Protein AF-A0A1I1WED2-F1 (afdb_monomer)

Organism: NCBI:txid32040

Secondary structure (DSSP, 8-state):
-PPP-------HHHHHTT---EEEEEPPPPP--HHHHHH--TT-----S--TTSPEEEEEE--TTS-S-SS--EEEEEEEEEEEETTEEEEEE-----

pLDDT: mean 82.02, std 17.26, range [42.22, 97.0]

Sequence (98 aa):
MEPGETSHMVPLNHAIASQRLTVHVHLQPVSLTLAQLQSLSVGDVVTLDHCLSDPASLHLVLGARASHSTVAANQPLCTAWLGQVDGHMAVELQTGSL

Structure (mmCIF, N/CA/C/O backbone):
data_AF-A0A1I1WED2-F1
#
_entry.id   AF-A0A1I1WED2-F1
#
loop_
_atom_site.group_PDB
_atom_site.id
_atom_site.type_symbol
_atom_site.label_atom_id
_atom_site.label_alt_id
_atom_site.label_comp_id
_atom_site.label_asym_id
_atom_site.label_entity_id
_atom_site.label_seq_id
_atom_site.pdbx_PDB_ins_code
_atom_site.Cartn_x
_atom_site.Cartn_y
_atom_site.Cartn_z
_atom_site.occupancy
_atom_site.B_iso_or_equiv
_atom_site.auth_seq_id
_atom_site.auth_comp_id
_atom_site.auth_asym_id
_atom_site.auth_atom_id
_atom_site.pdbx_PDB_model_num
ATOM 1 N N . MET A 1 1 ? 52.312 -20.472 -13.982 1.00 44.25 1 MET A N 1
ATOM 2 C CA . MET A 1 1 ? 52.086 -19.103 -14.483 1.00 44.25 1 MET A CA 1
ATOM 3 C C . MET A 1 1 ? 50.588 -19.012 -14.688 1.00 44.25 1 MET A C 1
ATOM 5 O O . MET A 1 1 ? 50.100 -19.463 -15.711 1.00 44.25 1 MET A O 1
ATOM 9 N N . GLU A 1 2 ? 49.868 -18.638 -13.630 1.00 49.25 2 GLU A N 1
ATOM 10 C CA . GLU A 1 2 ? 48.399 -18.590 -13.623 1.00 49.25 2 GLU A CA 1
ATOM 11 C C . GLU A 1 2 ? 47.948 -17.432 -14.532 1.00 49.25 2 GLU A C 1
ATOM 13 O O . GLU A 1 2 ? 48.502 -16.334 -14.406 1.00 49.25 2 GLU A O 1
ATOM 18 N N . PRO A 1 3 ? 47.026 -17.647 -15.485 1.00 48.41 3 PRO A N 1
ATOM 19 C CA . PRO A 1 3 ? 46.552 -16.581 -16.355 1.00 48.41 3 PRO A CA 1
ATOM 20 C C . PRO A 1 3 ? 45.765 -15.569 -15.516 1.00 48.41 3 PRO A C 1
ATOM 22 O O . PRO A 1 3 ? 44.801 -15.924 -14.844 1.00 48.41 3 PRO A O 1
ATOM 25 N N . GLY A 1 4 ? 46.217 -14.314 -15.532 1.00 49.75 4 GLY A N 1
ATOM 26 C CA . GLY A 1 4 ? 45.589 -13.225 -14.792 1.00 49.75 4 GLY A CA 1
ATOM 27 C C . GLY A 1 4 ? 44.127 -13.054 -15.191 1.00 49.75 4 GLY A C 1
ATOM 28 O O . GLY A 1 4 ? 43.814 -12.986 -16.379 1.00 49.75 4 GLY A O 1
ATOM 29 N N . GLU A 1 5 ? 43.246 -12.979 -14.192 1.00 54.47 5 GLU A N 1
ATOM 30 C CA . GLU A 1 5 ? 41.845 -12.600 -14.357 1.00 54.47 5 GLU A CA 1
ATOM 31 C C . GLU A 1 5 ? 41.767 -11.268 -15.110 1.00 54.47 5 GLU A C 1
ATOM 33 O O . GLU A 1 5 ? 42.054 -10.192 -14.578 1.00 54.47 5 GLU A O 1
ATOM 38 N N . THR A 1 6 ? 41.398 -11.335 -16.385 1.00 57.34 6 THR A N 1
ATOM 39 C CA . THR A 1 6 ? 41.054 -10.159 -17.168 1.00 57.34 6 THR A CA 1
ATOM 40 C C . THR A 1 6 ? 39.767 -9.595 -16.586 1.00 57.34 6 THR A C 1
ATOM 42 O O . THR A 1 6 ? 38.680 -10.131 -16.792 1.00 57.34 6 THR A O 1
ATOM 45 N N . SER A 1 7 ? 39.887 -8.513 -15.815 1.00 61.78 7 SER A N 1
ATOM 46 C CA . SER A 1 7 ? 38.741 -7.736 -15.348 1.00 61.78 7 SER A CA 1
ATOM 47 C C . SER A 1 7 ? 38.022 -7.156 -16.568 1.00 61.78 7 SER A C 1
ATOM 49 O O . SER A 1 7 ? 38.412 -6.128 -17.123 1.00 61.78 7 SER A O 1
ATOM 51 N N . HIS A 1 8 ? 37.017 -7.879 -17.058 1.00 74.75 8 HIS A N 1
ATOM 52 C CA . HIS A 1 8 ? 36.203 -7.448 -18.184 1.00 74.75 8 HIS A CA 1
ATOM 53 C C . HIS A 1 8 ? 35.283 -6.325 -17.711 1.00 74.75 8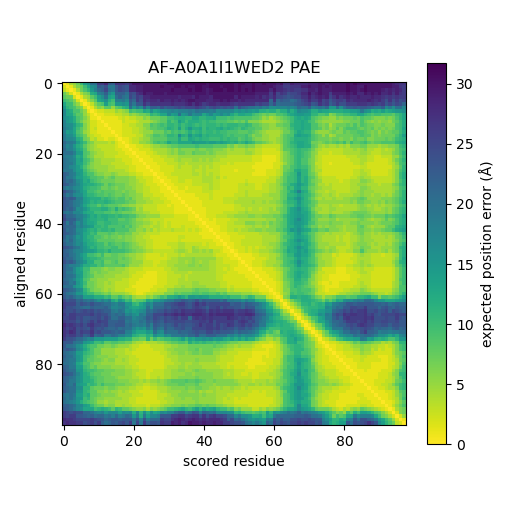 HIS A C 1
ATOM 55 O O . HIS A 1 8 ? 34.256 -6.560 -17.076 1.00 74.75 8 HIS A O 1
ATOM 61 N N . MET A 1 9 ? 35.664 -5.087 -18.025 1.00 83.81 9 MET A N 1
ATOM 62 C CA . MET A 1 9 ? 34.794 -3.931 -17.851 1.00 83.81 9 MET A CA 1
ATOM 63 C C . MET A 1 9 ? 33.568 -4.092 -18.752 1.00 83.81 9 MET A C 1
ATOM 65 O O . MET A 1 9 ? 33.678 -4.088 -19.978 1.00 83.81 9 MET A O 1
ATOM 69 N N . VAL A 1 10 ? 32.399 -4.237 -18.134 1.00 87.88 10 VAL A N 1
ATOM 70 C CA . VAL A 1 10 ? 31.109 -4.265 -18.826 1.00 87.88 10 VAL A CA 1
ATOM 71 C C . VAL A 1 10 ? 30.390 -2.926 -18.650 1.00 87.88 10 VAL A C 1
ATOM 73 O O . VAL A 1 10 ? 30.571 -2.263 -17.625 1.00 87.88 10 VAL A O 1
ATOM 76 N N . PRO A 1 11 ? 29.553 -2.507 -19.613 1.00 90.31 11 PRO A N 1
ATOM 77 C CA . PRO A 1 11 ? 28.727 -1.319 -19.440 1.00 90.31 11 PRO A CA 1
ATOM 78 C C . PRO A 1 11 ? 27.807 -1.444 -18.213 1.00 90.31 11 PRO A C 1
ATOM 80 O O . PRO A 1 11 ? 27.233 -2.506 -17.964 1.00 90.31 11 PRO A O 1
ATOM 83 N N . LEU A 1 12 ? 27.640 -0.352 -17.457 1.00 86.56 12 LEU A N 1
ATOM 84 C CA . LEU A 1 12 ? 26.910 -0.343 -16.180 1.00 86.56 12 LEU A CA 1
ATOM 85 C C . LEU A 1 12 ? 25.484 -0.895 -16.301 1.00 86.56 12 LEU A C 1
ATOM 87 O O . LEU A 1 12 ? 25.054 -1.672 -15.456 1.00 86.56 12 LEU A O 1
ATOM 91 N N . ASN A 1 13 ? 24.767 -0.538 -17.367 1.00 88.94 13 ASN A N 1
ATOM 92 C CA . ASN A 1 13 ? 23.416 -1.036 -17.626 1.00 88.94 13 ASN A CA 1
ATOM 93 C C . ASN A 1 13 ? 23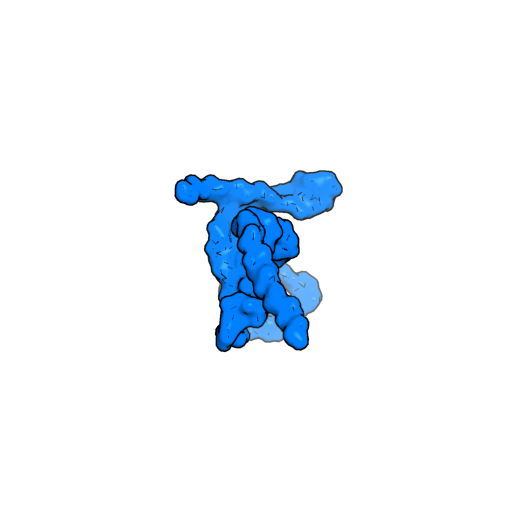.361 -2.572 -17.705 1.00 88.94 13 ASN A C 1
ATOM 95 O O . ASN A 1 13 ? 22.424 -3.166 -17.187 1.00 88.94 13 ASN A O 1
ATOM 99 N N . HIS A 1 14 ? 24.381 -3.220 -18.274 1.00 88.56 14 HIS A N 1
ATOM 100 C CA . HIS A 1 14 ? 24.484 -4.681 -18.292 1.00 88.56 14 HIS A CA 1
ATOM 101 C C . HIS A 1 14 ? 24.830 -5.245 -16.913 1.00 88.56 14 HIS A C 1
ATOM 103 O O . HIS A 1 14 ? 24.289 -6.278 -16.524 1.00 88.56 14 HIS A O 1
ATOM 109 N N . ALA A 1 15 ? 25.686 -4.553 -16.158 1.00 85.44 15 ALA A N 1
ATOM 110 C CA . ALA A 1 15 ? 26.051 -4.960 -14.803 1.00 85.44 15 ALA A CA 1
ATOM 111 C C . ALA A 1 15 ? 24.855 -4.944 -13.832 1.00 85.44 15 ALA A C 1
ATOM 113 O O . ALA A 1 15 ? 24.811 -5.751 -12.902 1.00 85.44 15 ALA A O 1
ATOM 114 N N . ILE A 1 16 ? 23.887 -4.045 -14.044 1.00 88.00 16 ILE A N 1
ATOM 115 C CA . ILE A 1 16 ? 22.711 -3.898 -13.171 1.00 88.00 16 ILE A CA 1
ATOM 116 C C . ILE A 1 16 ? 21.434 -4.541 -13.726 1.00 88.00 16 ILE A C 1
ATOM 118 O O . ILE A 1 16 ? 20.470 -4.678 -12.983 1.00 88.00 16 ILE A O 1
ATOM 122 N N . ALA A 1 17 ? 21.408 -4.973 -14.992 1.00 89.06 17 ALA A N 1
ATOM 123 C CA . ALA A 1 17 ? 20.196 -5.478 -15.652 1.00 89.06 17 ALA A CA 1
ATOM 124 C C . ALA A 1 17 ? 19.540 -6.667 -14.929 1.00 89.06 17 ALA A C 1
ATOM 126 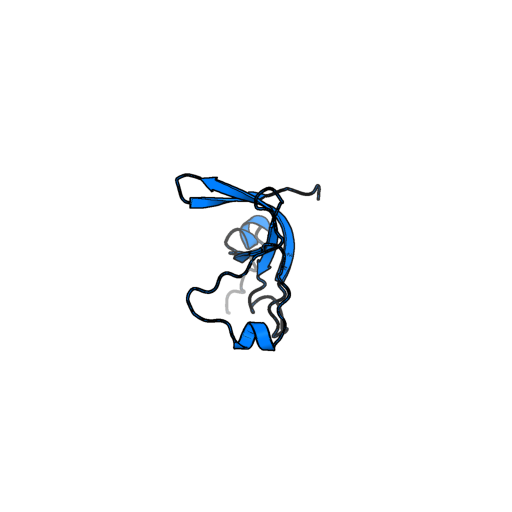O O . ALA A 1 17 ? 18.322 -6.820 -14.951 1.00 89.06 17 ALA A O 1
ATOM 127 N N . SER A 1 18 ? 20.343 -7.523 -14.295 1.00 83.56 18 SER A N 1
ATOM 128 C CA . SER A 1 18 ? 19.866 -8.700 -13.562 1.00 83.56 18 SER A CA 1
ATOM 129 C C . SER A 1 18 ? 19.612 -8.433 -12.076 1.00 83.56 18 SER A C 1
ATOM 131 O O . SER A 1 18 ? 19.199 -9.343 -11.348 1.00 83.56 18 SER A O 1
ATOM 133 N N . GLN A 1 19 ? 19.858 -7.207 -11.606 1.00 84.06 19 GLN A N 1
ATOM 134 C CA . GLN A 1 19 ? 19.639 -6.853 -10.213 1.00 84.06 19 GLN A CA 1
ATOM 135 C C . GLN A 1 19 ? 18.143 -6.743 -9.949 1.00 84.06 19 GLN A C 1
ATOM 137 O O . GLN A 1 19 ? 17.441 -5.891 -10.487 1.00 84.06 19 GLN A O 1
ATOM 142 N N . ARG A 1 20 ? 17.650 -7.641 -9.098 1.00 84.12 20 ARG A N 1
ATOM 143 C CA . ARG A 1 20 ? 16.269 -7.600 -8.633 1.00 84.12 20 ARG A CA 1
ATOM 144 C C . ARG A 1 20 ? 16.142 -6.558 -7.536 1.00 84.12 20 ARG A C 1
ATOM 146 O O . ARG A 1 20 ? 16.886 -6.595 -6.558 1.00 84.12 20 ARG A O 1
ATOM 153 N N . LEU A 1 21 ? 15.164 -5.679 -7.700 1.00 83.62 21 LEU A N 1
ATOM 154 C CA . LEU A 1 21 ? 14.747 -4.725 -6.687 1.00 83.62 21 LEU A CA 1
ATOM 155 C C . LEU A 1 21 ? 13.419 -5.194 -6.101 1.00 83.62 21 LEU A C 1
ATOM 157 O O . LEU A 1 21 ? 12.515 -5.587 -6.838 1.00 83.62 21 LEU A O 1
ATOM 161 N N . THR A 1 22 ? 13.313 -5.141 -4.779 1.00 87.62 22 THR A N 1
ATOM 162 C CA . THR A 1 22 ? 12.045 -5.337 -4.081 1.00 87.62 22 THR A CA 1
ATOM 163 C C . THR A 1 22 ? 11.517 -3.971 -3.689 1.00 87.62 22 THR A C 1
ATOM 165 O O . THR A 1 22 ? 12.247 -3.161 -3.114 1.00 87.62 22 THR A O 1
ATOM 168 N N . VAL A 1 23 ? 10.251 -3.717 -3.999 1.00 88.69 23 VAL A N 1
ATOM 169 C CA . VAL A 1 23 ? 9.558 -2.488 -3.619 1.00 88.69 23 VAL A CA 1
ATOM 170 C C . VAL A 1 23 ? 8.314 -2.833 -2.821 1.00 88.69 23 VAL A C 1
ATOM 172 O O . VAL A 1 23 ? 7.663 -3.844 -3.086 1.00 88.69 23 VAL A O 1
ATOM 175 N N . HIS A 1 24 ? 7.987 -1.994 -1.848 1.00 91.88 24 HIS A N 1
ATOM 176 C CA . HIS A 1 24 ? 6.747 -2.071 -1.093 1.00 91.88 24 HIS A CA 1
ATOM 177 C C . HIS A 1 24 ? 5.882 -0.853 -1.387 1.00 91.88 24 HIS A C 1
ATOM 179 O O . HIS A 1 24 ? 6.377 0.270 -1.464 1.00 91.88 24 HIS A O 1
ATOM 185 N N . VAL A 1 25 ? 4.577 -1.079 -1.498 1.00 91.56 25 VAL A N 1
ATOM 186 C CA . VAL A 1 25 ? 3.571 -0.022 -1.613 1.00 91.56 25 VAL A CA 1
ATOM 187 C C . VAL A 1 25 ? 2.930 0.151 -0.246 1.00 91.56 25 VAL A C 1
ATOM 189 O O . VAL A 1 25 ? 2.419 -0.807 0.331 1.00 91.56 25 VAL A O 1
ATOM 192 N N . HIS A 1 26 ? 3.004 1.359 0.293 1.00 92.69 26 HIS A N 1
ATOM 193 C CA . HIS A 1 26 ? 2.508 1.713 1.612 1.00 92.69 26 HIS A CA 1
ATOM 194 C C . HIS A 1 26 ? 1.357 2.708 1.461 1.00 92.69 26 HIS A C 1
ATOM 196 O O . HIS A 1 26 ? 1.521 3.776 0.869 1.00 92.69 26 HIS A O 1
ATOM 202 N N . LEU A 1 27 ? 0.205 2.369 2.037 1.00 93.25 27 LEU A N 1
ATOM 203 C CA . LEU A 1 27 ? -0.845 3.349 2.315 1.00 93.25 27 LEU A CA 1
ATOM 204 C C . LEU A 1 27 ? -0.417 4.237 3.486 1.00 93.25 27 LEU A C 1
ATOM 206 O O . LEU A 1 27 ? 0.592 3.964 4.146 1.00 93.25 27 LEU A O 1
ATOM 210 N N . GLN A 1 28 ? -1.184 5.294 3.759 1.00 91.19 28 GLN A N 1
ATOM 211 C CA . GLN A 1 28 ? -0.906 6.119 4.932 1.00 91.19 28 GLN A CA 1
ATOM 212 C C . GLN A 1 28 ? -0.932 5.263 6.209 1.00 91.19 28 GLN A C 1
ATOM 214 O O . GLN A 1 28 ? -1.797 4.391 6.355 1.00 91.19 28 GLN A O 1
ATOM 219 N N . PRO A 1 29 ? 0.027 5.484 7.125 1.00 90.62 29 PRO A N 1
ATOM 220 C CA . PRO A 1 29 ? 0.082 4.741 8.369 1.00 90.62 29 PRO A CA 1
ATOM 221 C C . PRO A 1 29 ? -1.113 5.096 9.254 1.00 90.62 29 PRO A C 1
ATOM 223 O O . PRO A 1 29 ? -1.544 6.245 9.302 1.00 90.62 29 PRO A O 1
ATOM 226 N N . VAL A 1 30 ? -1.589 4.118 10.020 1.00 92.44 30 VAL A N 1
ATOM 227 C CA . VAL A 1 30 ? -2.555 4.335 11.099 1.00 92.44 30 VAL A CA 1
ATOM 228 C C . VAL A 1 30 ? -1.830 4.325 12.439 1.00 92.44 30 VAL A C 1
ATOM 230 O O . VAL A 1 30 ? -0.937 3.508 12.674 1.00 92.44 30 VAL A O 1
ATOM 233 N N . SER A 1 31 ? -2.205 5.243 13.327 1.00 92.62 31 SER A N 1
ATOM 234 C CA . SER A 1 31 ? -1.684 5.276 14.693 1.00 92.62 31 SER A CA 1
ATOM 235 C C . SER A 1 31 ? -2.617 4.512 15.620 1.00 92.62 31 SER A C 1
ATOM 237 O O . SER A 1 31 ? -3.794 4.845 15.735 1.00 92.62 31 SER A O 1
ATOM 239 N N . LEU A 1 32 ? -2.081 3.507 16.308 1.00 93.88 32 LEU A N 1
ATOM 240 C CA . LEU A 1 32 ? -2.804 2.748 17.322 1.00 93.88 32 LEU A CA 1
ATOM 241 C C . LEU A 1 32 ? -2.149 2.957 18.682 1.00 93.88 32 LEU A C 1
ATOM 243 O O . LEU A 1 32 ? -0.923 2.945 18.812 1.00 93.88 32 LEU A O 1
ATOM 247 N N . THR A 1 33 ? -2.971 3.115 19.713 1.00 95.69 33 THR A N 1
ATOM 248 C CA . THR A 1 33 ? -2.489 3.027 21.092 1.00 95.69 33 THR A CA 1
ATOM 249 C C . THR A 1 33 ? -2.091 1.587 21.413 1.00 95.69 33 THR A C 1
ATOM 251 O O . THR A 1 33 ? -2.598 0.633 20.818 1.00 95.69 33 THR A O 1
ATOM 254 N N . LEU A 1 34 ? -1.216 1.410 22.406 1.00 96.69 34 LEU A N 1
ATOM 255 C CA . LEU A 1 34 ? -0.793 0.076 22.835 1.00 96.69 34 LEU A CA 1
ATOM 256 C C . LEU A 1 34 ? -1.981 -0.792 23.280 1.00 96.69 34 LEU A C 1
ATOM 258 O O . LEU A 1 34 ? -2.024 -1.975 22.961 1.00 96.69 34 LEU A O 1
ATOM 262 N N . ALA A 1 35 ? -2.962 -0.197 23.964 1.00 95.88 35 ALA A N 1
ATOM 263 C CA . ALA A 1 35 ? -4.164 -0.899 24.402 1.00 95.88 35 ALA A CA 1
ATOM 264 C C . ALA A 1 35 ? -5.010 -1.394 23.215 1.00 95.88 35 ALA A C 1
ATOM 266 O O . ALA A 1 35 ? -5.430 -2.546 23.216 1.00 95.88 35 ALA A O 1
ATOM 267 N N . GLN A 1 36 ? -5.202 -0.563 22.181 1.00 94.31 36 GLN A N 1
ATOM 268 C CA . GLN A 1 36 ? -5.909 -0.964 20.956 1.00 94.31 36 GLN A CA 1
ATOM 269 C C . GLN A 1 36 ? -5.186 -2.102 20.236 1.00 94.31 36 GLN A C 1
ATOM 271 O O . GLN A 1 36 ? -5.819 -3.066 19.819 1.00 94.31 36 GLN A O 1
ATOM 276 N N . LEU A 1 37 ? -3.858 -2.011 20.123 1.00 94.94 37 LEU A N 1
ATOM 277 C CA . LEU A 1 37 ? -3.044 -3.054 19.502 1.00 94.94 37 LEU A CA 1
ATOM 278 C C . LEU A 1 37 ? -3.169 -4.392 20.249 1.00 94.94 37 LEU A C 1
ATOM 280 O O . LEU A 1 37 ? -3.245 -5.440 19.617 1.00 94.94 37 LEU A O 1
ATOM 284 N N . GLN A 1 38 ? -3.216 -4.359 21.583 1.00 97.00 38 GLN A N 1
ATOM 285 C CA . GLN A 1 38 ? -3.375 -5.551 22.424 1.00 97.00 38 GLN A CA 1
ATOM 286 C C . GLN A 1 38 ? -4.775 -6.166 22.355 1.00 97.00 38 GLN A C 1
ATOM 288 O O . GLN A 1 38 ? -4.915 -7.365 22.582 1.00 97.00 38 GLN A O 1
ATOM 293 N N . SER A 1 39 ? -5.803 -5.365 22.069 1.00 95.75 39 SER A N 1
ATOM 294 C CA . SER A 1 39 ? -7.182 -5.846 21.962 1.00 95.75 39 SER A CA 1
ATOM 295 C C . SER A 1 39 ? -7.547 -6.396 20.582 1.00 95.75 39 SER A C 1
ATOM 297 O O . SER A 1 39 ? -8.630 -6.960 20.449 1.00 95.75 39 SER A O 1
ATOM 299 N N . LEU A 1 40 ? -6.686 -6.230 19.567 1.00 96.12 40 LEU A N 1
ATOM 300 C CA . LEU A 1 40 ? -6.979 -6.673 18.204 1.00 96.12 40 LEU A CA 1
ATOM 301 C C . LEU A 1 40 ? -7.197 -8.184 18.137 1.00 96.12 40 LEU A C 1
ATOM 303 O O . LEU A 1 40 ? -6.353 -8.983 18.547 1.00 96.12 40 LEU A O 1
ATOM 307 N N . SER A 1 41 ? -8.322 -8.555 17.547 1.00 96.81 41 SER A N 1
ATOM 308 C CA . SER A 1 41 ? -8.733 -9.929 17.307 1.00 96.81 41 SER A CA 1
ATOM 309 C C . SER A 1 41 ? -8.981 -10.171 15.821 1.00 96.81 41 SER A C 1
ATOM 311 O O . SER A 1 41 ? -9.205 -9.254 15.030 1.00 96.81 41 SER A O 1
ATOM 313 N N . VAL A 1 42 ? -8.936 -11.441 15.414 1.00 96.06 42 VAL A N 1
ATOM 314 C CA . VAL A 1 42 ? -9.287 -11.821 14.040 1.00 96.06 42 VAL A CA 1
ATOM 315 C C . VAL A 1 42 ? -1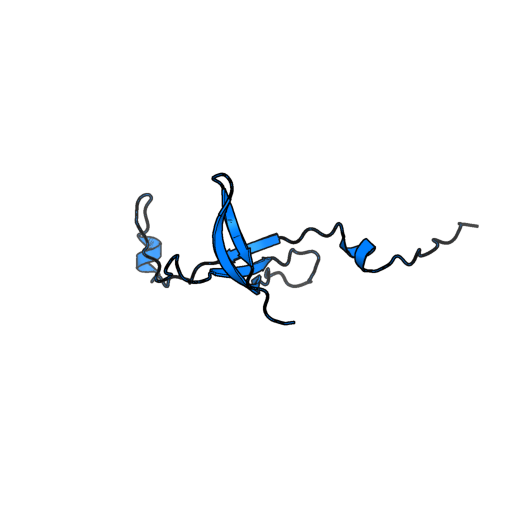0.739 -11.424 13.773 1.00 96.06 42 VAL A C 1
ATOM 317 O O . VAL A 1 42 ? -11.640 -11.862 14.483 1.00 96.06 42 VAL A O 1
ATOM 320 N N . GLY A 1 43 ? -10.948 -10.625 12.727 1.00 96.00 43 GLY A N 1
ATOM 321 C CA . GLY A 1 43 ? -12.258 -10.092 12.348 1.00 96.00 43 GLY A CA 1
ATOM 322 C C . GLY A 1 43 ? -12.450 -8.612 12.679 1.00 96.00 43 GLY A C 1
ATOM 323 O O . GLY A 1 43 ? -13.378 -8.007 12.147 1.00 96.00 43 GLY A O 1
ATOM 324 N N . ASP A 1 44 ? -11.566 -8.017 13.484 1.00 95.50 44 ASP A N 1
ATOM 325 C CA . ASP A 1 44 ? -11.611 -6.583 13.756 1.00 95.50 44 ASP A CA 1
ATOM 326 C C . ASP A 1 44 ? -11.277 -5.763 12.505 1.00 95.50 44 ASP A C 1
ATOM 328 O O . ASP A 1 44 ? -10.437 -6.135 11.680 1.00 95.50 44 ASP A O 1
ATOM 332 N N . VAL A 1 45 ? -11.931 -4.607 12.388 1.00 94.38 45 VAL A N 1
ATOM 333 C CA . VAL A 1 45 ? -11.726 -3.659 11.291 1.00 94.38 45 VAL A CA 1
ATOM 334 C C . VAL A 1 45 ? -10.932 -2.465 11.806 1.00 94.38 45 VAL A C 1
ATOM 336 O O . VAL A 1 45 ? -11.375 -1.760 12.712 1.00 94.38 45 VAL A O 1
ATOM 339 N N . VAL A 1 46 ? -9.772 -2.214 11.197 1.00 92.38 46 VAL A N 1
ATOM 340 C CA . VAL A 1 46 ? -8.967 -1.011 11.437 1.00 92.38 46 VAL A CA 1
ATOM 341 C C . VAL A 1 46 ? -9.175 -0.054 10.274 1.00 92.38 46 VAL A C 1
ATOM 343 O O . VAL A 1 46 ? -8.755 -0.328 9.150 1.00 92.38 46 VAL A O 1
ATOM 346 N N . THR A 1 47 ? -9.836 1.067 10.542 1.00 91.38 47 THR A N 1
ATOM 347 C CA . THR A 1 47 ? -10.036 2.116 9.541 1.00 91.38 47 THR A CA 1
ATOM 348 C C . THR A 1 47 ? -8.717 2.837 9.279 1.00 91.38 47 THR A C 1
ATOM 350 O O . THR A 1 47 ? -8.027 3.237 10.215 1.00 91.38 47 THR A O 1
ATOM 353 N N . LEU A 1 48 ? -8.377 2.998 8.002 1.00 92.12 48 LEU A N 1
ATOM 354 C CA . LEU A 1 48 ? -7.252 3.813 7.554 1.00 92.12 48 LEU A CA 1
ATOM 355 C C . LEU A 1 48 ? -7.771 5.180 7.107 1.00 92.12 48 LEU A C 1
ATOM 357 O O . LEU A 1 48 ? -8.822 5.257 6.474 1.00 92.12 48 LEU A O 1
ATOM 361 N N . ASP A 1 49 ? -7.000 6.233 7.367 1.00 91.25 49 ASP A N 1
ATOM 362 C CA . ASP A 1 49 ? -7.311 7.585 6.879 1.00 91.25 49 ASP A CA 1
ATOM 363 C C . ASP A 1 49 ? -7.025 7.748 5.374 1.00 91.25 49 ASP A C 1
ATOM 365 O O . ASP A 1 49 ? -7.468 8.705 4.743 1.00 91.25 49 ASP A O 1
ATOM 369 N N . HIS A 1 50 ? -6.295 6.800 4.776 1.00 91.75 50 HIS A N 1
ATOM 370 C CA . HIS A 1 50 ? -5.940 6.829 3.363 1.00 91.75 50 HIS A CA 1
ATOM 371 C C . HIS A 1 50 ? -7.164 6.612 2.464 1.00 91.75 50 HIS A C 1
ATOM 373 O O . HIS A 1 50 ? -7.756 5.529 2.463 1.00 91.75 50 HIS A O 1
ATOM 379 N N . CYS A 1 51 ? -7.498 7.602 1.634 1.00 92.31 51 CYS A N 1
ATOM 380 C CA . CYS A 1 51 ? -8.462 7.408 0.561 1.00 92.31 51 CYS A CA 1
ATOM 381 C C . CYS A 1 51 ? -7.816 6.595 -0.567 1.00 92.31 51 CYS A C 1
ATOM 383 O O . CYS A 1 51 ? -6.714 6.904 -1.002 1.00 92.31 51 CYS A O 1
ATOM 385 N N . LEU A 1 52 ? -8.513 5.590 -1.105 1.00 90.06 52 LEU A N 1
ATOM 386 C CA . LEU A 1 52 ? -8.009 4.813 -2.251 1.00 90.06 52 LEU A CA 1
ATOM 387 C C . LEU A 1 52 ? -7.885 5.644 -3.538 1.00 90.06 52 LEU A C 1
ATOM 389 O O . LEU A 1 52 ? -7.258 5.206 -4.497 1.00 90.06 52 LEU A O 1
ATOM 393 N N . SER A 1 53 ? -8.504 6.826 -3.567 1.00 91.25 53 SER A N 1
ATOM 394 C CA . SER A 1 53 ? -8.336 7.820 -4.627 1.00 91.25 53 SER A CA 1
ATOM 395 C C . SER A 1 53 ? -7.151 8.759 -4.389 1.00 91.25 53 SER A C 1
ATOM 397 O O . SER A 1 53 ? -7.008 9.709 -5.147 1.00 91.25 53 SER A O 1
ATOM 399 N N . ASP A 1 54 ? -6.326 8.523 -3.368 1.00 93.69 54 ASP A N 1
ATOM 400 C CA . ASP A 1 54 ? -5.059 9.222 -3.157 1.00 93.69 54 ASP A CA 1
ATOM 401 C C . ASP A 1 54 ? -3.884 8.314 -3.558 1.00 93.69 54 ASP A C 1
ATOM 403 O O . ASP A 1 54 ? -3.981 7.086 -3.470 1.00 93.69 54 ASP A O 1
ATOM 407 N N . PRO A 1 55 ? -2.736 8.877 -3.972 1.00 94.12 55 PRO A N 1
ATOM 408 C CA . PRO A 1 55 ? -1.570 8.069 -4.282 1.00 94.12 55 PRO A CA 1
ATOM 409 C C . PRO A 1 55 ? -0.953 7.453 -3.015 1.00 94.12 55 PRO A C 1
ATOM 411 O O . PRO A 1 55 ? -0.788 8.109 -1.983 1.00 94.12 55 PRO A O 1
ATOM 414 N N . ALA A 1 56 ? -0.545 6.192 -3.120 1.00 93.81 56 ALA A N 1
ATOM 415 C CA . ALA A 1 56 ? 0.252 5.477 -2.132 1.00 93.81 56 ALA A CA 1
ATOM 416 C C . ALA A 1 56 ? 1.742 5.853 -2.234 1.00 93.81 56 ALA A C 1
ATOM 418 O O . ALA A 1 56 ? 2.207 6.383 -3.247 1.00 93.81 56 ALA A O 1
ATOM 419 N N . SER A 1 57 ? 2.514 5.547 -1.192 1.00 92.69 57 SER A N 1
ATOM 420 C CA . SER A 1 57 ? 3.967 5.738 -1.178 1.00 92.69 57 SER A CA 1
ATOM 421 C C . SER A 1 57 ? 4.678 4.444 -1.558 1.00 92.69 57 SER A C 1
ATOM 423 O O . SER A 1 57 ? 4.416 3.390 -0.978 1.00 92.69 57 SER A O 1
ATOM 425 N N . LEU A 1 58 ? 5.600 4.505 -2.513 1.00 92.00 58 LEU A N 1
ATOM 426 C CA . LEU A 1 58 ? 6.409 3.369 -2.932 1.00 92.00 58 LEU A CA 1
ATOM 427 C C . LEU A 1 58 ? 7.797 3.460 -2.298 1.00 92.00 58 LEU A C 1
ATOM 429 O O . LEU A 1 58 ? 8.477 4.479 -2.403 1.00 92.00 58 LEU A O 1
ATOM 433 N N . HIS A 1 59 ? 8.222 2.388 -1.639 1.00 90.75 59 HIS A N 1
ATOM 434 C CA . HIS A 1 59 ? 9.487 2.312 -0.918 1.00 90.75 59 HIS A CA 1
ATOM 435 C C . HIS A 1 59 ? 10.368 1.202 -1.480 1.00 90.75 59 HIS A C 1
ATOM 437 O O . HIS A 1 59 ? 9.895 0.100 -1.757 1.00 90.75 59 HIS A O 1
ATOM 443 N N . LEU A 1 60 ? 11.661 1.479 -1.618 1.00 88.50 60 LEU A N 1
ATOM 444 C CA . LEU A 1 60 ? 12.661 0.478 -1.956 1.00 88.50 60 LEU A CA 1
ATOM 445 C C . LEU A 1 60 ? 13.040 -0.314 -0.701 1.00 88.50 60 LEU A C 1
ATOM 447 O O . LEU A 1 60 ? 13.452 0.262 0.310 1.00 88.50 60 LEU A O 1
ATOM 451 N N . VAL A 1 61 ? 12.967 -1.639 -0.793 1.00 84.62 61 VAL A N 1
ATOM 452 C CA . VAL A 1 61 ? 13.433 -2.542 0.259 1.00 84.62 61 VAL A CA 1
ATOM 453 C C . VAL A 1 61 ? 14.904 -2.842 0.020 1.00 84.62 61 VAL A C 1
ATOM 455 O O . VAL A 1 61 ? 15.273 -3.661 -0.827 1.00 84.62 61 VAL A O 1
ATOM 458 N N . LEU A 1 62 ? 15.766 -2.176 0.782 1.00 71.56 62 LEU A N 1
ATOM 459 C CA . LEU A 1 62 ? 17.199 -2.436 0.749 1.00 71.56 62 LEU A CA 1
ATOM 460 C C . LEU A 1 62 ? 17.504 -3.732 1.515 1.00 71.56 62 LEU A C 1
ATOM 462 O O . LEU A 1 62 ? 17.509 -3.770 2.745 1.00 71.56 62 LEU A O 1
ATOM 466 N N . GLY A 1 63 ? 17.738 -4.816 0.773 1.00 59.75 63 GLY A N 1
ATOM 467 C CA . GLY A 1 63 ? 18.195 -6.089 1.331 1.00 59.75 63 GLY A CA 1
ATOM 468 C C . GLY A 1 63 ? 19.640 -6.027 1.845 1.00 59.75 63 GLY A C 1
ATOM 469 O O . GLY A 1 63 ? 20.454 -5.225 1.386 1.00 59.75 63 GLY A O 1
ATOM 470 N N . ALA A 1 64 ? 19.986 -6.948 2.750 1.00 50.38 64 ALA A N 1
ATOM 471 C CA . ALA A 1 64 ? 21.262 -7.064 3.476 1.00 50.38 64 ALA A CA 1
ATOM 472 C C . ALA A 1 64 ? 22.556 -7.172 2.628 1.00 50.38 64 ALA A C 1
ATOM 474 O O . ALA A 1 64 ? 23.640 -7.334 3.178 1.00 50.38 64 ALA A O 1
ATOM 475 N N . ARG A 1 65 ? 22.487 -7.084 1.293 1.00 51.09 65 ARG A N 1
ATOM 476 C CA . ARG A 1 65 ? 23.674 -6.996 0.425 1.00 51.09 65 ARG A CA 1
ATOM 477 C C . ARG A 1 65 ? 24.211 -5.573 0.250 1.00 51.09 65 ARG A C 1
ATOM 479 O O . ARG A 1 65 ? 25.322 -5.428 -0.245 1.00 51.09 65 ARG A O 1
ATOM 486 N N . ALA A 1 66 ? 23.451 -4.547 0.639 1.00 52.16 66 ALA A N 1
ATOM 487 C CA . ALA A 1 66 ? 23.805 -3.150 0.379 1.00 52.16 66 ALA A CA 1
ATOM 488 C C . ALA A 1 66 ? 24.360 -2.383 1.594 1.00 52.16 66 ALA A C 1
ATOM 490 O O . ALA A 1 66 ? 24.814 -1.255 1.431 1.00 52.16 66 ALA A O 1
ATOM 491 N N . SER A 1 67 ? 24.344 -2.938 2.812 1.00 45.69 67 SER A N 1
ATOM 492 C CA . SER A 1 67 ? 24.804 -2.187 3.984 1.00 45.69 67 SER A CA 1
ATOM 493 C C . SER A 1 67 ? 25.163 -3.084 5.167 1.00 45.69 67 SER A C 1
ATOM 495 O O . SER A 1 67 ? 24.445 -4.028 5.473 1.00 45.69 67 SER A O 1
ATOM 497 N N . HIS A 1 68 ? 26.224 -2.720 5.894 1.00 46.25 68 HIS A N 1
ATOM 498 C CA . HIS A 1 68 ? 26.517 -3.184 7.261 1.00 46.25 68 HIS A CA 1
ATOM 499 C C . HIS A 1 68 ? 25.486 -2.683 8.303 1.00 46.25 68 HIS A C 1
ATOM 501 O O . HIS A 1 68 ? 25.725 -2.755 9.506 1.00 46.25 68 HIS A O 1
ATOM 507 N N . SER A 1 69 ? 24.345 -2.153 7.860 1.00 42.22 69 SER A N 1
ATOM 508 C CA . SER A 1 69 ? 23.248 -1.715 8.712 1.00 42.22 69 SER A CA 1
ATOM 509 C C . SER A 1 69 ? 22.215 -2.830 8.852 1.00 42.22 69 SER A C 1
ATOM 511 O O . SER A 1 69 ? 21.617 -3.275 7.874 1.00 42.22 69 SER A O 1
ATOM 513 N N . THR A 1 70 ? 21.986 -3.269 10.086 1.00 44.97 70 THR A N 1
ATOM 514 C CA . THR A 1 70 ? 21.006 -4.297 10.473 1.00 44.97 70 THR A CA 1
ATOM 515 C C . THR A 1 70 ? 19.555 -3.804 10.459 1.00 44.97 70 THR A C 1
ATOM 517 O O . THR A 1 70 ? 18.656 -4.518 10.895 1.00 44.97 70 THR A O 1
ATOM 520 N N . VAL A 1 71 ? 19.302 -2.603 9.935 1.00 48.09 71 VAL A N 1
ATOM 521 C CA . VAL A 1 71 ? 17.959 -2.049 9.758 1.00 48.09 71 VAL A CA 1
ATOM 522 C C . VAL A 1 71 ? 17.698 -1.947 8.262 1.00 48.09 71 VAL A C 1
ATOM 524 O O . VAL A 1 71 ? 18.355 -1.165 7.575 1.00 48.09 71 VAL A O 1
ATOM 527 N N . ALA A 1 72 ? 16.754 -2.742 7.749 1.00 53.31 72 ALA A N 1
ATOM 528 C CA . ALA A 1 72 ? 16.256 -2.590 6.386 1.00 53.31 72 ALA A CA 1
ATOM 529 C C . ALA A 1 72 ? 15.698 -1.167 6.236 1.00 53.31 72 ALA A C 1
ATOM 531 O O . ALA A 1 72 ? 14.624 -0.846 6.746 1.00 53.31 72 ALA A O 1
ATOM 532 N N . ALA A 1 73 ? 16.465 -0.283 5.602 1.00 57.84 73 ALA A N 1
ATOM 533 C CA . ALA A 1 73 ? 16.039 1.082 5.359 1.00 57.84 73 ALA A CA 1
ATOM 534 C C . ALA A 1 73 ? 14.994 1.055 4.237 1.00 57.84 73 ALA A C 1
ATOM 536 O O . ALA A 1 73 ? 15.314 0.754 3.088 1.00 57.84 73 ALA A O 1
ATOM 537 N N . ASN A 1 74 ? 13.738 1.329 4.590 1.00 70.38 74 ASN A N 1
ATOM 538 C CA . ASN A 1 74 ? 12.632 1.423 3.643 1.00 70.38 74 ASN A CA 1
ATOM 539 C C . ASN A 1 74 ? 12.650 2.823 3.010 1.00 70.38 74 ASN A C 1
ATOM 541 O O . ASN A 1 74 ? 11.977 3.747 3.475 1.00 70.38 74 ASN A O 1
ATOM 545 N N . GLN A 1 75 ? 13.500 3.015 2.004 1.00 81.38 75 GLN A N 1
ATOM 546 C CA . GLN A 1 75 ? 13.742 4.330 1.412 1.00 81.38 75 GLN A CA 1
ATOM 547 C C . GLN A 1 75 ? 12.565 4.732 0.506 1.00 81.38 75 GLN A C 1
ATOM 549 O O . GLN A 1 75 ? 12.243 3.964 -0.402 1.00 81.38 75 GLN A O 1
ATOM 554 N N . PRO A 1 76 ? 11.924 5.902 0.703 1.00 86.12 76 PRO A N 1
ATOM 555 C CA . PRO A 1 76 ? 10.878 6.367 -0.205 1.00 86.12 76 PRO A CA 1
ATOM 556 C C . PRO A 1 76 ? 11.461 6.585 -1.606 1.00 86.12 76 PRO A C 1
ATOM 558 O O . PRO A 1 76 ? 12.523 7.195 -1.749 1.00 86.12 76 PRO A O 1
ATOM 561 N N . LEU A 1 77 ? 10.777 6.067 -2.624 1.00 88.88 77 LEU A N 1
ATOM 562 C CA . LEU A 1 77 ? 11.174 6.173 -4.027 1.00 88.88 77 LEU A CA 1
ATOM 563 C C . LEU A 1 77 ? 10.313 7.201 -4.766 1.00 88.88 77 LEU A C 1
ATOM 565 O O . LEU A 1 77 ? 10.842 8.150 -5.336 1.00 88.88 77 LEU A O 1
ATOM 569 N N . CYS A 1 78 ? 8.995 7.006 -4.761 1.00 91.00 78 CYS A N 1
ATOM 570 C CA . CYS A 1 78 ? 8.025 7.861 -5.443 1.00 91.00 78 CYS A CA 1
ATOM 571 C C . CYS A 1 78 ? 6.602 7.599 -4.928 1.00 91.00 78 CYS A C 1
ATOM 573 O O . CYS A 1 78 ? 6.385 6.730 -4.082 1.00 91.00 78 CYS A O 1
ATOM 575 N N . THR A 1 79 ? 5.630 8.347 -5.446 1.00 94.06 79 THR A N 1
ATOM 576 C CA . THR A 1 79 ? 4.204 8.075 -5.253 1.00 94.06 79 THR A CA 1
ATOM 577 C C . THR A 1 79 ? 3.660 7.176 -6.365 1.00 94.06 79 THR A C 1
ATOM 579 O O . THR A 1 79 ? 4.179 7.164 -7.485 1.00 94.06 79 THR A O 1
ATOM 582 N N . ALA A 1 80 ? 2.613 6.409 -6.065 1.00 94.06 80 ALA A N 1
ATOM 583 C CA . ALA A 1 80 ? 1.985 5.511 -7.024 1.00 94.06 80 ALA A CA 1
ATOM 584 C C . ALA A 1 80 ? 0.470 5.409 -6.813 1.00 94.06 80 ALA A C 1
ATOM 586 O O . ALA A 1 80 ? -0.004 5.367 -5.681 1.00 94.06 80 ALA A O 1
ATOM 587 N N . TRP A 1 81 ? -0.291 5.336 -7.897 1.00 94.81 81 TRP A N 1
ATOM 588 C CA . TRP A 1 81 ? -1.743 5.182 -7.862 1.00 94.81 81 TRP A CA 1
ATOM 589 C C . TRP A 1 81 ? -2.111 3.706 -7.845 1.00 94.81 81 TRP A C 1
ATOM 591 O O . TRP A 1 81 ? -1.603 2.935 -8.658 1.00 94.81 81 TRP A O 1
ATOM 601 N N . LEU A 1 82 ? -2.982 3.304 -6.919 1.00 93.81 82 LEU A N 1
ATOM 602 C CA . LEU A 1 82 ? -3.499 1.939 -6.884 1.00 93.81 82 LEU A CA 1
ATOM 603 C C . LEU A 1 82 ? -4.499 1.715 -8.019 1.00 93.81 82 LEU A C 1
ATOM 605 O O . LEU A 1 82 ? -5.342 2.565 -8.303 1.00 93.81 82 LEU A O 1
ATOM 609 N N . GLY A 1 83 ? -4.443 0.538 -8.628 1.00 92.94 83 GLY A N 1
ATOM 610 C CA . GLY A 1 83 ? -5.363 0.145 -9.682 1.00 92.94 83 GLY A CA 1
ATOM 611 C C . GLY A 1 83 ? -5.418 -1.364 -9.857 1.00 92.94 83 GLY A C 1
ATOM 612 O O . GLY A 1 83 ? -4.960 -2.135 -9.012 1.00 92.94 83 GLY A O 1
ATOM 613 N N . GLN A 1 84 ? -5.983 -1.794 -10.980 1.00 95.06 84 GLN A N 1
ATOM 614 C CA . GLN A 1 84 ? -6.113 -3.206 -11.303 1.00 95.06 84 GLN A CA 1
ATOM 615 C C . GLN A 1 84 ? -5.867 -3.442 -12.792 1.00 95.06 84 GLN A C 1
ATOM 617 O O . GLN A 1 84 ? -6.411 -2.729 -13.633 1.00 95.06 84 GLN A O 1
ATOM 622 N N . VAL A 1 85 ? -5.086 -4.47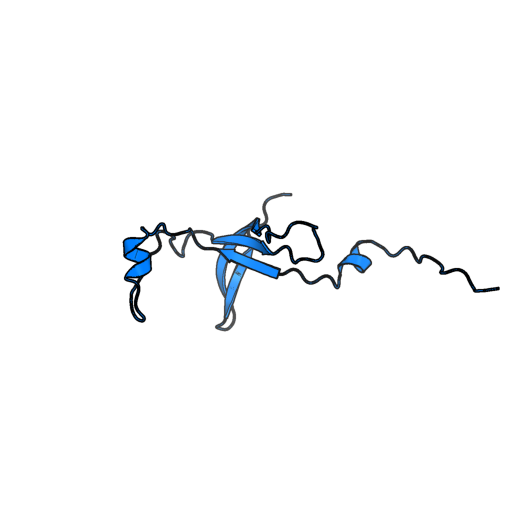2 -13.112 1.00 96.12 85 VAL A N 1
ATOM 623 C CA . VAL A 1 85 ? -4.863 -4.961 -14.480 1.00 96.12 85 VAL A CA 1
ATOM 624 C C . VAL A 1 85 ? -5.140 -6.460 -14.487 1.00 96.12 85 VAL A C 1
ATOM 626 O O . VAL A 1 85 ? -4.617 -7.188 -13.648 1.00 96.12 85 VAL A O 1
ATOM 629 N N . ASP A 1 86 ? -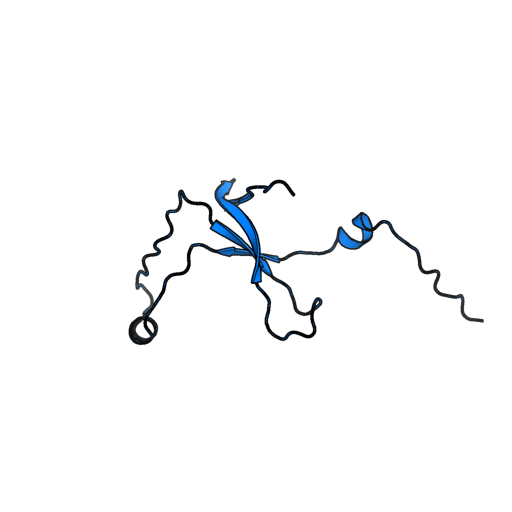6.014 -6.922 -15.384 1.00 95.69 86 ASP A N 1
ATOM 630 C CA . ASP A 1 86 ? -6.378 -8.341 -15.531 1.00 95.69 86 ASP A CA 1
ATOM 631 C C . ASP A 1 86 ? -6.764 -9.043 -14.215 1.00 95.69 86 ASP A C 1
ATOM 633 O O . ASP A 1 86 ? -6.386 -10.184 -13.964 1.00 95.69 86 ASP A O 1
ATOM 637 N N . GLY A 1 87 ? -7.487 -8.351 -13.328 1.00 94.25 87 GLY A N 1
ATOM 638 C CA . GLY A 1 87 ? -7.895 -8.912 -12.031 1.00 94.25 87 GLY A CA 1
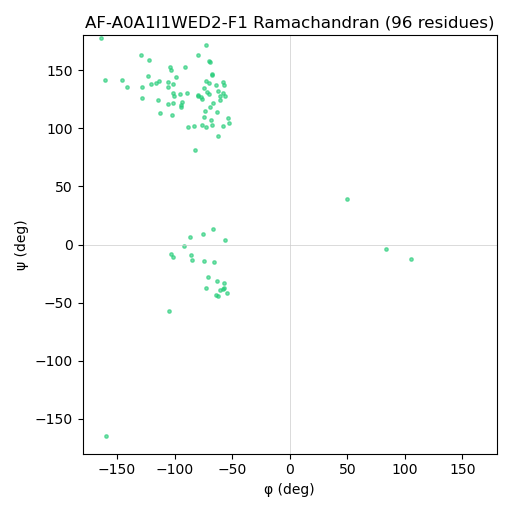ATOM 639 C C . GLY A 1 87 ? -6.845 -8.818 -10.920 1.00 94.25 87 GLY A C 1
ATOM 640 O O . GLY A 1 87 ? -7.141 -9.170 -9.782 1.00 94.25 87 GLY A O 1
ATOM 641 N N . HIS A 1 88 ? -5.644 -8.324 -11.217 1.00 94.62 88 HIS A N 1
ATOM 642 C CA . HIS A 1 88 ? -4.540 -8.229 -10.267 1.00 94.62 88 HIS A CA 1
ATOM 643 C C . HIS A 1 88 ? -4.328 -6.786 -9.824 1.00 94.62 88 HIS A C 1
ATOM 645 O O . HIS A 1 88 ? -4.381 -5.869 -10.644 1.00 94.62 88 HIS A O 1
ATOM 651 N N . MET A 1 89 ? -4.053 -6.594 -8.530 1.00 91.75 89 MET A N 1
ATOM 652 C CA . MET A 1 89 ? -3.646 -5.296 -7.995 1.00 91.75 89 MET A CA 1
ATOM 653 C C . MET A 1 89 ? -2.402 -4.815 -8.744 1.00 91.75 89 MET A C 1
ATOM 655 O O . MET A 1 89 ? -1.405 -5.532 -8.842 1.00 91.75 89 MET A O 1
ATOM 659 N N . ALA A 1 90 ? -2.475 -3.598 -9.258 1.00 94.44 90 ALA A N 1
ATOM 660 C CA . ALA A 1 90 ? -1.402 -2.948 -9.985 1.00 94.44 90 ALA A CA 1
ATOM 661 C C . ALA A 1 90 ? -1.165 -1.558 -9.401 1.00 94.44 90 ALA A C 1
ATOM 663 O O . ALA A 1 90 ? -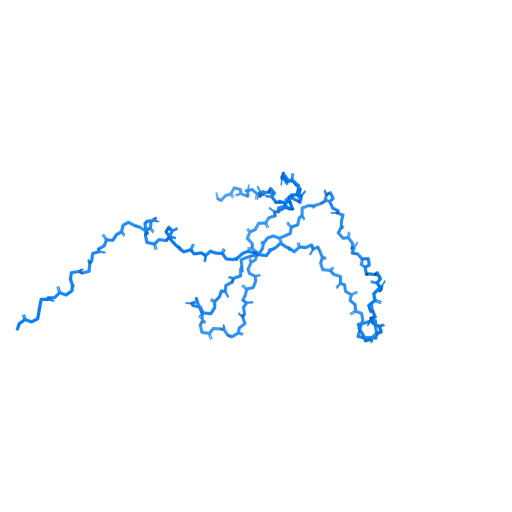2.009 -1.016 -8.686 1.00 94.44 90 ALA A O 1
ATOM 664 N N . VAL A 1 91 ? -0.009 -0.981 -9.720 1.00 93.19 91 VAL A N 1
ATOM 665 C CA . VAL A 1 91 ? 0.288 0.407 -9.384 1.00 93.19 91 VAL A CA 1
ATOM 666 C C . VAL A 1 91 ? 0.764 1.164 -10.608 1.00 93.19 91 VAL A C 1
ATOM 668 O O . VAL A 1 91 ? 1.596 0.668 -11.368 1.00 93.19 91 VAL A O 1
ATOM 671 N N . GLU A 1 92 ? 0.250 2.373 -10.785 1.00 94.25 92 GLU A N 1
ATOM 672 C CA . GLU A 1 92 ? 0.760 3.324 -11.763 1.00 94.25 92 GLU A CA 1
ATOM 673 C C . GLU A 1 92 ? 1.757 4.249 -11.067 1.00 94.25 92 GLU A C 1
ATOM 675 O O . GLU A 1 92 ? 1.420 4.952 -10.114 1.00 94.25 92 GLU A O 1
ATOM 680 N N . LEU A 1 93 ? 3.009 4.221 -11.516 1.00 92.44 93 LEU A N 1
ATOM 681 C CA . LEU A 1 93 ? 4.069 5.024 -10.920 1.00 92.44 93 LEU A CA 1
ATOM 682 C C . LEU A 1 93 ? 3.944 6.474 -11.374 1.00 92.44 93 LEU A C 1
ATOM 684 O O . LEU A 1 93 ? 3.972 6.758 -12.571 1.00 92.44 93 LEU A O 1
ATOM 688 N N . GLN A 1 94 ? 3.914 7.401 -10.422 1.00 86.62 94 GLN A N 1
ATOM 689 C CA . GLN A 1 94 ? 4.067 8.809 -10.738 1.00 86.62 94 GLN A CA 1
ATOM 690 C C . GLN A 1 94 ? 5.561 9.110 -10.841 1.00 86.62 94 GLN A C 1
ATOM 692 O O . GLN A 1 94 ? 6.273 9.223 -9.840 1.00 86.62 94 GLN A O 1
ATOM 697 N N . THR A 1 95 ? 6.064 9.212 -12.068 1.00 70.31 95 THR A N 1
ATOM 698 C CA . THR A 1 95 ? 7.442 9.642 -12.299 1.00 70.31 95 THR A CA 1
ATOM 699 C C . THR A 1 95 ? 7.562 11.113 -11.912 1.00 70.31 95 THR A C 1
ATOM 701 O O . THR A 1 95 ? 7.058 11.987 -12.618 1.00 70.31 95 THR A O 1
ATOM 704 N N . GLY A 1 96 ? 8.212 11.401 -10.784 1.00 59.88 96 GLY A N 1
ATOM 705 C CA . GLY A 1 96 ? 8.746 12.736 -10.543 1.00 59.88 96 GLY A CA 1
ATOM 706 C C . GLY A 1 96 ? 9.826 13.021 -11.583 1.00 59.88 96 GLY A C 1
ATOM 707 O O . GLY A 1 96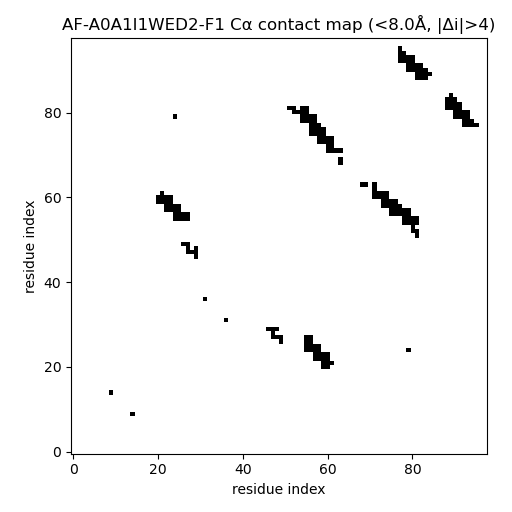 ? 10.617 12.130 -11.893 1.00 59.88 96 GLY A O 1
ATOM 708 N N . SER A 1 97 ? 9.838 14.228 -12.151 1.00 45.56 97 SER A N 1
ATOM 709 C CA . SER A 1 97 ? 10.951 14.693 -12.980 1.00 45.56 97 SER A CA 1
ATOM 710 C C . SER A 1 97 ? 12.246 14.548 -12.176 1.00 45.56 97 SER A C 1
ATOM 712 O O . SER A 1 97 ? 12.422 15.253 -11.182 1.00 45.56 97 SER A O 1
ATOM 714 N N . LEU A 1 98 ? 13.087 13.582 -12.557 1.00 45.16 98 LEU A N 1
ATOM 715 C CA . LEU A 1 98 ? 14.461 13.449 -12.068 1.00 45.16 98 LEU A CA 1
ATOM 716 C C . LEU A 1 98 ? 15.297 14.658 -12.497 1.00 45.16 98 LEU A C 1
ATOM 718 O O . LEU A 1 98 ? 15.084 15.139 -13.636 1.00 45.16 98 LEU A O 1
#

Mean predicted aligned error: 9.77 Å

Foldseek 3Di:
DDPDPPPDDDPVCVVCVPPDWDKDWAFDDDDDDPVRVVPDDPPDDDDDPGDLQDWTWMFTFDDPVPDPDPDRPRHTDFTWHWDDDPNDIDTHTDDDDD

Solvent-accessible surface area (backbone atoms only — not comparable to full-atom values): 6621 Å² total; per-residue (Å²): 135,80,82,74,84,75,81,76,85,68,60,66,69,70,74,49,67,81,63,84,80,51,72,45,80,39,68,64,84,72,90,71,55,72,68,57,63,71,65,66,51,95,86,68,85,80,85,61,88,54,55,80,92,46,69,27,42,30,23,39,54,50,56,81,88,78,47,100,56,96,61,72,54,69,43,82,71,44,45,23,37,70,47,72,54,97,91,36,87,39,68,49,74,52,79,70,90,125

Radius of gyration: 20.68 Å; Cα contacts (8 Å, |Δi|>4): 106; chains: 1; bounding box: 64×34×44 Å

Nearest PDB structures (foldseek):
  8t8o-assembly1_N  TM=7.951E-01  e=1.113E-03  Salmonella enterica subsp. enterica serovar Typhimurium
  1o9y-assembly1_C  TM=7.355E-01  e=1.047E-03  Pseudomonas syringae
  8wiw-assembly1_0  TM=8.512E-01  e=4.265E-03  Salmonella enterica subsp. enterica serovar Typhimurium str. LT2
  1o6a-assembly1_A  TM=7.680E-01  e=4.012E-03  Thermotoga maritima
  1yab-assembly2_B  TM=7.763E-01  e=3.614E-02  Thermotoga maritima MSB8

InterPro domains:
  IPR001543 Flagellar motor switch protein FliN-like, C-terminal domain [PF01052] (20-93)
  IPR036429 SpoA-like superfamily [G3DSA:2.30.330.10] (5-97)
  IPR036429 SpoA-like superfamily [SSF101801] (15-94)